Protein AF-A0A952IFX5-F1 (afdb_monomer)

Radius of gyration: 24.66 Å; Cα contacts (8 Å, |Δi|>4): 44; chains: 1; bounding box: 58×25×77 Å

Mean predicted aligned error: 11.21 Å

Secondary structure (DSSP, 8-state):
--HHHHHHHHHHHHHHHHHHHHHHHHHHHHHHHHHHHHHHHHHGGG---HHHHHHHHHHHHHHHHHHHHHHHHHHHHHHHHHHHHHHTTTTSS--------

pLDDT: mean 79.57, std 14.59, range [47.56, 94.5]

Nearest PDB structures (foldseek):
  6tz4-assembly1_JB  TM=6.647E-01  e=7.071E-01  Homo sapiens
  8qhx-assembly1_D  TM=8.005E-01  e=1.921E+00  Synechocystis sp. PCC 6803
  7o3x-assembly1_B  TM=6.703E-01  e=4.607E+00  Synechocystis sp. PCC 6803 substr. Kazusa
  6ixe-assembly1_A  TM=4.514E-01  e=9.079E-01  Homo sapiens
  3fav-assembly2_C  TM=4.950E-01  e=2.626E+00  Mycobacterium tuberculosis H37Rv

Structure (mmCIF, N/CA/C/O backbone):
data_AF-A0A952IFX5-F1
#
_entry.id   AF-A0A952IFX5-F1
#
loop_
_atom_site.group_PDB
_atom_site.id
_atom_site.type_symbol
_atom_site.label_atom_id
_atom_site.label_alt_id
_atom_site.label_comp_id
_atom_site.label_asym_id
_atom_site.label_entity_id
_atom_site.label_seq_id
_atom_site.pdbx_PDB_ins_code
_atom_site.Cartn_x
_atom_site.Cartn_y
_atom_site.Cartn_z
_atom_site.occupancy
_atom_site.B_iso_or_equiv
_atom_site.auth_seq_id
_atom_site.auth_comp_id
_atom_site.auth_asym_id
_atom_site.auth_atom_id
_atom_site.pdbx_PDB_model_num
ATOM 1 N N . MET A 1 1 ? 20.220 -4.407 -35.028 1.00 47.56 1 MET A N 1
ATOM 2 C CA . MET A 1 1 ? 20.104 -3.495 -33.866 1.00 47.56 1 MET A CA 1
ATOM 3 C C . MET A 1 1 ? 18.750 -3.553 -33.120 1.00 47.56 1 MET A C 1
ATOM 5 O O . MET A 1 1 ? 18.621 -2.874 -32.116 1.00 47.56 1 MET A O 1
ATOM 9 N N . SER A 1 2 ? 17.759 -4.390 -33.488 1.00 56.41 2 SER A N 1
ATOM 10 C CA . SER A 1 2 ? 16.403 -4.340 -32.876 1.00 56.41 2 SER A CA 1
ATOM 11 C C . SER A 1 2 ? 16.140 -5.196 -31.623 1.00 56.41 2 SER A C 1
ATOM 13 O O . SER A 1 2 ? 15.111 -4.999 -30.984 1.00 56.41 2 SER A O 1
ATOM 15 N N . HIS A 1 3 ? 17.006 -6.146 -31.253 1.00 54.75 3 HIS A N 1
ATOM 16 C CA . HIS A 1 3 ? 16.725 -7.041 -30.115 1.00 54.75 3 HIS A CA 1
ATOM 17 C C . HIS A 1 3 ? 16.899 -6.368 -28.745 1.00 54.75 3 HIS A C 1
ATOM 19 O O . HIS A 1 3 ? 16.136 -6.658 -27.828 1.00 54.75 3 HIS A O 1
ATOM 25 N N . SER A 1 4 ? 17.841 -5.426 -28.623 1.00 61.50 4 SER A N 1
ATOM 26 C CA . SER A 1 4 ? 18.121 -4.732 -27.357 1.00 61.50 4 SER A CA 1
ATOM 27 C C . SER A 1 4 ? 16.989 -3.787 -26.944 1.00 61.50 4 SER A C 1
ATOM 29 O O . SER A 1 4 ? 16.679 -3.675 -25.762 1.00 61.50 4 SER A O 1
ATOM 31 N N . ASN A 1 5 ? 16.327 -3.155 -27.920 1.00 64.81 5 ASN A N 1
ATOM 32 C CA . ASN A 1 5 ? 15.272 -2.179 -27.648 1.00 64.81 5 ASN A CA 1
ATOM 33 C C . ASN A 1 5 ? 13.969 -2.851 -27.179 1.00 64.81 5 ASN A C 1
ATOM 35 O O . ASN A 1 5 ? 13.331 -2.392 -26.239 1.00 64.81 5 ASN A O 1
ATOM 39 N N . ARG A 1 6 ? 13.630 -4.018 -27.750 1.00 74.00 6 ARG A N 1
ATOM 40 C CA . ARG A 1 6 ? 12.468 -4.812 -27.303 1.00 74.00 6 ARG A CA 1
ATOM 41 C C . ARG A 1 6 ? 12.639 -5.364 -25.890 1.00 74.00 6 ARG A C 1
ATOM 43 O O . ARG A 1 6 ? 11.660 -5.490 -25.163 1.00 74.00 6 ARG A O 1
ATOM 50 N N . HIS A 1 7 ? 13.867 -5.717 -25.509 1.00 76.31 7 HIS A N 1
ATOM 51 C CA . HIS A 1 7 ? 14.150 -6.208 -24.162 1.00 76.31 7 HIS A CA 1
ATOM 52 C C . HIS A 1 7 ? 14.019 -5.085 -23.125 1.00 76.31 7 HIS A C 1
ATOM 54 O O . HIS A 1 7 ? 13.364 -5.264 -22.104 1.00 76.31 7 HIS A O 1
ATOM 60 N N . PHE A 1 8 ? 14.533 -3.896 -23.449 1.00 80.69 8 PHE A N 1
ATOM 61 C CA . PHE A 1 8 ? 14.378 -2.699 -22.628 1.00 80.69 8 PHE A CA 1
ATOM 62 C C . PHE A 1 8 ? 12.906 -2.297 -22.429 1.00 80.69 8 PHE A C 1
ATOM 64 O O . PHE A 1 8 ? 12.470 -2.097 -21.295 1.00 80.69 8 PHE A O 1
ATOM 71 N N . GLU A 1 9 ? 12.121 -2.227 -23.507 1.00 84.88 9 GLU A N 1
ATOM 72 C CA . GLU A 1 9 ? 10.684 -1.926 -23.433 1.00 84.88 9 GLU A CA 1
ATOM 73 C C . GLU A 1 9 ? 9.933 -2.945 -22.568 1.00 84.88 9 GLU A C 1
ATOM 75 O O . GLU A 1 9 ? 9.141 -2.567 -21.704 1.00 84.88 9 GLU A O 1
ATOM 80 N N . HIS A 1 10 ? 10.216 -4.237 -22.752 1.00 86.19 10 HIS A N 1
ATOM 81 C CA . HIS A 1 10 ? 9.621 -5.303 -21.952 1.00 86.19 10 HIS A CA 1
ATOM 82 C C . HIS A 1 10 ? 9.954 -5.160 -20.457 1.00 86.19 10 HIS A C 1
ATOM 84 O O . HIS A 1 10 ? 9.067 -5.273 -19.611 1.00 86.19 10 HIS A O 1
ATOM 90 N N . ASP A 1 11 ? 11.206 -4.854 -20.120 1.00 83.38 11 ASP A N 1
ATOM 91 C CA . ASP A 1 11 ? 11.649 -4.685 -18.734 1.00 83.38 11 ASP A CA 1
ATOM 92 C C . ASP A 1 11 ? 11.044 -3.448 -18.060 1.00 83.38 11 ASP A C 1
ATOM 94 O O . ASP A 1 11 ? 10.740 -3.479 -16.862 1.00 83.38 11 ASP A O 1
ATOM 98 N N . VAL A 1 12 ? 10.839 -2.368 -18.818 1.00 87.00 12 VAL A N 1
ATOM 99 C CA . VAL A 1 12 ? 10.138 -1.161 -18.358 1.00 87.00 12 VAL A CA 1
ATOM 100 C C . VAL A 1 12 ? 8.662 -1.463 -18.104 1.00 87.00 12 VAL A C 1
ATOM 102 O O . VAL A 1 12 ? 8.141 -1.115 -17.042 1.00 87.00 12 VAL A O 1
ATOM 105 N N . LEU A 1 13 ? 7.994 -2.156 -19.030 1.00 88.56 13 LEU A N 1
ATOM 106 C CA . LEU A 1 13 ? 6.592 -2.554 -18.881 1.00 88.56 13 LEU A CA 1
ATOM 107 C C . LEU A 1 13 ? 6.387 -3.499 -17.691 1.00 88.56 13 LEU A C 1
ATOM 109 O O . LEU A 1 13 ? 5.440 -3.322 -16.923 1.00 88.56 13 LEU A O 1
ATOM 113 N N . ALA A 1 14 ? 7.298 -4.451 -17.480 1.00 88.75 14 ALA A N 1
ATOM 114 C CA . ALA A 1 14 ? 7.267 -5.338 -16.321 1.00 88.75 14 ALA A CA 1
ATOM 115 C C . ALA A 1 14 ? 7.410 -4.556 -15.000 1.00 88.75 14 ALA A C 1
ATOM 117 O O . ALA A 1 14 ? 6.629 -4.758 -14.069 1.00 88.75 14 ALA A O 1
ATOM 118 N N . SER A 1 15 ? 8.353 -3.610 -14.923 1.00 86.75 15 SER A N 1
ATOM 119 C CA . SER A 1 15 ? 8.524 -2.742 -13.747 1.00 86.75 15 SER A CA 1
ATOM 120 C C . SER A 1 15 ? 7.313 -1.840 -13.480 1.00 86.75 15 SER A C 1
ATOM 122 O O . SER A 1 15 ? 6.951 -1.624 -12.320 1.00 86.75 15 SER A O 1
ATOM 124 N N . LEU A 1 16 ? 6.657 -1.341 -14.531 1.00 88.25 16 LEU A N 1
ATOM 125 C CA . LEU A 1 16 ? 5.412 -0.575 -14.424 1.00 88.25 16 LEU A CA 1
ATOM 126 C C . LEU A 1 16 ? 4.264 -1.431 -13.881 1.00 88.25 16 LEU A C 1
ATOM 128 O O . LEU A 1 16 ? 3.552 -0.989 -12.981 1.00 88.25 16 LEU A O 1
ATOM 132 N N . ALA A 1 17 ? 4.107 -2.659 -14.378 1.00 91.25 17 ALA A N 1
ATOM 133 C CA . ALA A 1 17 ? 3.078 -3.582 -13.905 1.00 91.25 17 ALA A CA 1
ATOM 134 C C . ALA A 1 17 ? 3.258 -3.927 -12.416 1.00 91.25 17 ALA A C 1
ATOM 136 O O . ALA A 1 17 ? 2.289 -3.899 -11.659 1.00 91.25 17 ALA A O 1
ATOM 137 N N . ILE A 1 18 ? 4.498 -4.178 -11.981 1.00 89.31 18 ILE A N 1
ATOM 138 C CA . ILE A 1 18 ? 4.827 -4.438 -10.571 1.00 89.31 18 ILE A CA 1
ATOM 139 C C . ILE A 1 18 ? 4.496 -3.221 -9.700 1.00 89.31 18 ILE A C 1
ATOM 141 O O . ILE A 1 18 ? 3.820 -3.358 -8.682 1.00 89.31 18 ILE A O 1
ATOM 145 N N . THR A 1 19 ? 4.929 -2.027 -10.116 1.00 88.50 19 THR A N 1
ATOM 146 C CA . THR A 1 19 ? 4.638 -0.771 -9.405 1.00 88.50 19 THR A CA 1
ATOM 147 C C . THR A 1 19 ? 3.131 -0.561 -9.264 1.00 88.50 19 THR A C 1
ATOM 149 O O . THR A 1 19 ? 2.650 -0.293 -8.166 1.00 88.50 19 THR A O 1
ATOM 152 N N . LYS A 1 20 ? 2.369 -0.763 -10.347 1.00 90.44 20 LYS A N 1
ATOM 153 C CA . LYS A 1 20 ? 0.906 -0.660 -10.331 1.00 90.44 20 LYS A CA 1
ATOM 154 C C . LYS A 1 20 ? 0.273 -1.651 -9.351 1.00 90.44 20 LYS A C 1
ATOM 156 O O . LYS A 1 20 ? -0.622 -1.266 -8.608 1.00 90.44 20 LYS A O 1
ATOM 161 N N . GLY A 1 21 ? 0.755 -2.895 -9.318 1.00 91.38 21 GLY A N 1
ATOM 162 C CA . GLY A 1 21 ? 0.288 -3.903 -8.365 1.00 91.38 21 GLY A CA 1
ATOM 163 C C . GLY A 1 21 ? 0.491 -3.477 -6.908 1.00 91.38 21 GLY A C 1
ATOM 164 O O . GLY A 1 21 ? -0.434 -3.591 -6.108 1.00 91.38 21 GLY A O 1
ATOM 165 N N . PHE A 1 22 ? 1.662 -2.924 -6.571 1.00 89.81 22 PHE A N 1
ATOM 166 C CA . PHE A 1 22 ? 1.924 -2.419 -5.219 1.00 89.81 22 PHE A CA 1
ATOM 167 C C . PHE A 1 22 ? 1.125 -1.159 -4.875 1.00 89.81 22 PHE A C 1
ATOM 169 O O . PHE A 1 22 ? 0.716 -1.030 -3.726 1.00 89.81 22 PHE A O 1
ATOM 176 N N . CYS A 1 23 ? 0.862 -0.263 -5.834 1.00 88.50 23 CYS A N 1
ATOM 177 C CA . CYS A 1 23 ? -0.048 0.868 -5.620 1.00 88.50 23 CYS A CA 1
ATOM 178 C C . CYS A 1 23 ? -1.446 0.384 -5.231 1.00 88.50 23 CYS A C 1
ATOM 180 O O . CYS A 1 23 ? -1.956 0.795 -4.196 1.00 88.50 23 CYS A O 1
ATOM 182 N N . SER A 1 24 ? -2.035 -0.523 -6.016 1.00 92.75 24 SER A N 1
ATOM 183 C CA . SER A 1 24 ? -3.377 -1.038 -5.727 1.00 92.75 24 SER A CA 1
ATOM 184 C C . SER A 1 24 ? -3.432 -1.793 -4.398 1.00 92.75 24 SER A C 1
ATOM 186 O O . SER A 1 24 ? -4.363 -1.594 -3.627 1.00 92.75 24 SER A O 1
ATOM 188 N N . ALA A 1 25 ? -2.418 -2.608 -4.087 1.00 91.00 25 ALA A N 1
ATOM 189 C CA . ALA A 1 25 ? -2.339 -3.282 -2.791 1.0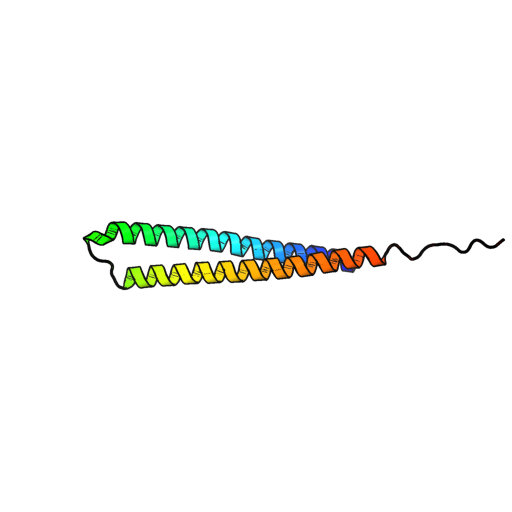0 91.00 25 ALA A CA 1
ATOM 190 C C . ALA A 1 25 ? -2.237 -2.282 -1.624 1.00 91.00 25 ALA A C 1
ATOM 192 O O . ALA A 1 25 ? -2.918 -2.451 -0.619 1.00 91.00 25 ALA A O 1
ATOM 193 N N . LEU A 1 26 ? -1.434 -1.220 -1.772 1.00 89.88 26 LEU A N 1
ATOM 194 C CA . LEU A 1 26 ? -1.300 -0.170 -0.761 1.00 89.88 26 LEU A CA 1
ATOM 195 C C . LEU A 1 26 ? -2.612 0.597 -0.553 1.00 89.88 26 LEU A C 1
ATOM 197 O O . LEU A 1 26 ? -2.957 0.885 0.587 1.00 89.88 26 LEU A O 1
ATOM 201 N N . GLU A 1 27 ? -3.342 0.912 -1.626 1.00 91.44 27 GLU A N 1
ATOM 202 C CA . GLU A 1 27 ? -4.660 1.556 -1.544 1.00 91.44 27 GLU A CA 1
ATOM 203 C C . GLU A 1 27 ? -5.653 0.695 -0.756 1.00 91.44 27 GLU A C 1
ATOM 205 O O . GLU A 1 27 ? -6.335 1.209 0.130 1.00 91.44 27 GLU A O 1
ATOM 210 N N . THR A 1 28 ? -5.694 -0.614 -1.027 1.00 94.50 28 THR A N 1
ATOM 211 C CA . THR A 1 28 ? -6.535 -1.555 -0.274 1.00 94.50 28 THR A CA 1
ATOM 212 C C . THR A 1 28 ? -6.122 -1.618 1.193 1.00 94.50 28 THR A C 1
ATOM 214 O O . THR A 1 28 ? -6.951 -1.351 2.055 1.00 94.50 28 THR A O 1
ATOM 217 N N . SER A 1 29 ? -4.842 -1.869 1.493 1.00 89.94 29 SER A N 1
ATOM 218 C CA . SER A 1 29 ? -4.371 -1.949 2.882 1.00 89.94 29 SER A CA 1
ATOM 219 C C . SER A 1 29 ? -4.597 -0.647 3.653 1.00 89.94 29 SER A C 1
ATOM 221 O O . SER A 1 29 ? -4.921 -0.683 4.835 1.00 89.94 29 SER A O 1
ATOM 223 N N . TYR A 1 30 ? -4.459 0.512 3.005 1.00 90.44 30 TYR A N 1
ATOM 224 C CA . TYR A 1 30 ? -4.730 1.797 3.644 1.00 90.44 30 TYR A CA 1
ATOM 225 C C . TYR A 1 30 ? -6.225 2.003 3.914 1.00 90.44 30 TYR A C 1
ATOM 227 O O . TYR A 1 30 ? -6.591 2.545 4.957 1.00 90.44 30 TYR A O 1
ATOM 235 N N . SER A 1 31 ? -7.089 1.554 2.999 1.00 93.50 31 SER A N 1
ATOM 236 C CA . SER A 1 31 ? -8.537 1.543 3.218 1.00 93.50 31 SER A CA 1
ATOM 237 C C . SER A 1 31 ? -8.906 0.662 4.410 1.00 93.50 31 SER A C 1
ATOM 239 O O . SER A 1 31 ? -9.622 1.122 5.293 1.00 93.50 31 SER A O 1
ATOM 241 N N . ASP A 1 32 ? -8.364 -0.554 4.481 1.00 91.31 32 ASP A N 1
ATOM 242 C CA . ASP A 1 32 ? -8.609 -1.485 5.589 1.00 91.31 32 ASP A CA 1
ATOM 243 C C . ASP A 1 32 ? -8.101 -0.912 6.923 1.00 91.31 32 ASP A C 1
ATOM 245 O O . ASP A 1 32 ? -8.773 -1.009 7.952 1.00 91.31 32 ASP A O 1
ATOM 249 N N . LEU A 1 33 ? -6.935 -0.249 6.904 1.00 88.38 33 LEU A N 1
ATOM 250 C CA . LEU A 1 33 ? -6.365 0.409 8.082 1.00 88.38 33 LEU A CA 1
ATOM 251 C C . LEU A 1 33 ? -7.286 1.521 8.576 1.00 88.38 33 LEU A C 1
ATOM 253 O O . LEU A 1 33 ? -7.525 1.649 9.774 1.00 88.38 33 LEU A O 1
ATOM 257 N N . ARG A 1 34 ? -7.810 2.324 7.647 1.00 91.50 34 ARG A N 1
ATOM 258 C CA . ARG A 1 34 ? -8.753 3.393 7.957 1.00 91.50 34 ARG A CA 1
ATOM 259 C C . ARG A 1 34 ? -10.035 2.837 8.573 1.00 91.50 34 ARG A C 1
ATOM 261 O O . ARG A 1 34 ? -10.451 3.360 9.599 1.00 91.50 34 ARG A O 1
ATOM 268 N N . THR A 1 35 ? -10.619 1.793 7.990 1.00 91.75 35 THR A N 1
ATOM 269 C CA . THR A 1 35 ? -11.821 1.146 8.535 1.00 91.75 35 THR A CA 1
ATOM 270 C C . THR A 1 35 ? -11.564 0.599 9.936 1.00 91.75 35 THR A C 1
ATOM 272 O O . THR A 1 35 ? -12.322 0.903 10.848 1.00 91.75 35 THR A O 1
ATOM 275 N N . THR A 1 36 ? -10.441 -0.095 10.146 1.00 88.00 36 THR A N 1
ATOM 276 C CA . THR A 1 36 ? -10.059 -0.605 11.475 1.00 88.00 36 THR A CA 1
ATOM 277 C C . THR A 1 36 ? -9.919 0.533 12.496 1.00 88.00 36 THR A C 1
ATOM 279 O O . THR A 1 36 ? -10.362 0.417 13.634 1.00 88.00 36 THR A O 1
ATOM 282 N N . CYS A 1 37 ? -9.328 1.669 12.105 1.00 87.69 37 CYS A N 1
ATOM 283 C CA . CYS A 1 37 ? -9.253 2.853 12.965 1.00 87.69 37 CYS A CA 1
ATOM 284 C C . CYS A 1 37 ? -10.635 3.434 13.291 1.00 87.69 37 CYS A C 1
ATOM 286 O O . CYS A 1 37 ? -10.863 3.831 14.430 1.00 87.69 37 CYS A O 1
ATOM 288 N N . GLU A 1 38 ? -11.531 3.523 12.306 1.00 89.31 38 GLU A N 1
ATOM 289 C CA . GLU A 1 38 ? -12.900 4.020 12.492 1.00 89.31 38 GLU A CA 1
ATOM 290 C C . GLU A 1 38 ? -13.673 3.116 13.474 1.00 89.31 38 GLU A C 1
ATOM 292 O O . GLU A 1 38 ? -14.238 3.623 14.441 1.00 89.31 38 GLU A O 1
ATOM 297 N N . GLU A 1 39 ? -13.577 1.791 13.326 1.00 87.19 39 GLU A N 1
ATOM 298 C CA . GLU A 1 39 ? -14.170 0.807 14.246 1.00 87.19 39 GLU A CA 1
ATOM 299 C C . GLU A 1 39 ? -13.614 0.924 15.673 1.00 87.19 39 GLU A C 1
ATOM 301 O O . GLU A 1 39 ? -14.369 0.895 16.645 1.00 87.19 39 GLU A O 1
ATOM 306 N N . ILE A 1 40 ? -12.296 1.103 15.818 1.00 85.19 40 ILE A N 1
ATOM 307 C CA . ILE A 1 40 ? -11.662 1.306 17.126 1.00 85.19 40 ILE A CA 1
ATOM 308 C C . ILE A 1 40 ? -12.173 2.588 17.784 1.00 85.19 40 ILE A C 1
ATOM 310 O O . ILE A 1 40 ? -12.455 2.573 18.978 1.00 85.19 40 ILE A O 1
ATOM 314 N N . ILE A 1 41 ? -12.302 3.686 17.028 1.00 85.44 41 ILE A N 1
ATOM 315 C CA . ILE A 1 41 ? -12.812 4.966 17.541 1.00 85.44 41 ILE A CA 1
ATOM 316 C C . ILE A 1 41 ? -14.252 4.814 18.043 1.00 85.44 41 ILE A C 1
ATOM 318 O O . ILE A 1 41 ? -14.579 5.326 19.113 1.00 85.44 41 ILE A O 1
ATOM 322 N N . GLU A 1 42 ? -15.094 4.087 17.308 1.00 85.31 42 GLU A N 1
ATOM 323 C CA . GLU A 1 42 ? -16.471 3.785 17.716 1.00 85.31 42 GLU A CA 1
ATOM 324 C C . GLU A 1 42 ? -16.531 2.870 18.952 1.00 85.31 42 GLU A C 1
ATOM 326 O O . GLU A 1 42 ? -17.440 2.991 19.775 1.00 85.31 42 GLU A O 1
ATOM 331 N N . ALA A 1 43 ? -15.538 1.994 19.124 1.00 82.12 43 ALA A N 1
ATOM 332 C CA . ALA A 1 43 ? -15.434 1.073 20.252 1.00 82.12 43 ALA A CA 1
ATOM 333 C C . ALA A 1 43 ? -14.799 1.680 21.520 1.00 82.12 43 ALA A C 1
ATOM 335 O O . ALA A 1 43 ? -14.769 1.007 22.551 1.00 82.12 43 ALA A O 1
ATOM 336 N N . ILE A 1 44 ? -14.327 2.937 21.508 1.00 77.06 44 ILE A N 1
ATOM 337 C CA . ILE A 1 44 ? -13.627 3.555 22.657 1.00 77.06 44 ILE A CA 1
ATOM 338 C C . ILE A 1 44 ? -14.461 3.499 23.947 1.00 77.06 44 ILE A C 1
ATOM 340 O O . ILE A 1 44 ? -13.912 3.214 25.012 1.00 77.06 44 ILE A O 1
ATOM 344 N N . ASP A 1 45 ? -15.778 3.698 23.858 1.00 76.25 45 ASP A N 1
ATOM 345 C CA . ASP A 1 45 ? -16.679 3.635 25.020 1.00 76.25 45 ASP A CA 1
ATOM 346 C C . ASP A 1 45 ? -16.886 2.200 25.550 1.00 76.25 45 ASP A C 1
ATOM 348 O O . ASP A 1 45 ? -17.301 2.014 26.695 1.00 76.25 45 ASP A O 1
ATOM 352 N N . GLN A 1 46 ? -16.588 1.181 24.736 1.00 78.81 46 GLN A N 1
ATOM 353 C CA . GLN A 1 46 ? -16.696 -0.246 25.073 1.00 78.81 46 GLN A CA 1
ATOM 354 C C . GLN A 1 46 ? -15.358 -0.851 25.536 1.00 78.81 46 GLN A C 1
ATOM 356 O O . GLN A 1 46 ? -15.346 -1.934 26.121 1.00 78.81 46 GLN A O 1
ATOM 361 N N . GLY A 1 47 ? -14.257 -0.117 25.348 1.00 76.19 47 GLY A N 1
ATOM 362 C CA . GLY A 1 47 ? -12.895 -0.578 25.585 1.00 76.19 47 GLY A CA 1
ATOM 363 C C . GLY A 1 47 ? -12.315 -1.264 24.349 1.00 76.19 47 GLY A C 1
ATOM 364 O O . GLY A 1 47 ? -12.940 -2.140 23.762 1.00 76.19 47 GLY A O 1
ATOM 365 N N . ILE A 1 48 ? -11.105 -0.855 23.965 1.00 81.00 48 ILE A N 1
ATOM 366 C CA . ILE A 1 48 ? -10.361 -1.458 22.854 1.00 81.00 48 ILE A CA 1
ATOM 367 C C . ILE A 1 48 ? -9.828 -2.817 23.315 1.00 81.00 48 ILE A C 1
ATOM 369 O O . ILE A 1 48 ? -9.173 -2.884 24.360 1.00 81.00 48 ILE A O 1
ATOM 373 N N . ASP A 1 49 ? -10.079 -3.875 22.546 1.00 84.62 49 ASP A N 1
ATOM 374 C CA . ASP A 1 49 ? -9.554 -5.210 22.842 1.00 84.62 49 ASP A CA 1
ATOM 375 C C . ASP A 1 49 ? -8.223 -5.512 22.121 1.00 84.62 49 ASP A C 1
ATOM 377 O O . ASP A 1 49 ? -7.794 -4.824 21.187 1.00 84.62 49 ASP A O 1
ATOM 381 N N . ASP A 1 50 ? -7.530 -6.553 22.588 1.00 86.62 50 ASP A N 1
ATOM 382 C CA . ASP A 1 50 ? -6.235 -6.971 22.039 1.00 86.62 50 ASP A CA 1
ATOM 383 C C . ASP A 1 50 ? -6.336 -7.446 20.575 1.00 86.62 50 ASP A C 1
ATOM 385 O O . ASP A 1 50 ? -5.350 -7.381 19.833 1.00 86.62 50 ASP A O 1
ATOM 389 N N . GLU A 1 51 ? -7.509 -7.911 20.134 1.00 86.88 51 GLU A N 1
ATOM 390 C CA . GLU A 1 51 ? -7.741 -8.390 18.769 1.00 86.88 51 GL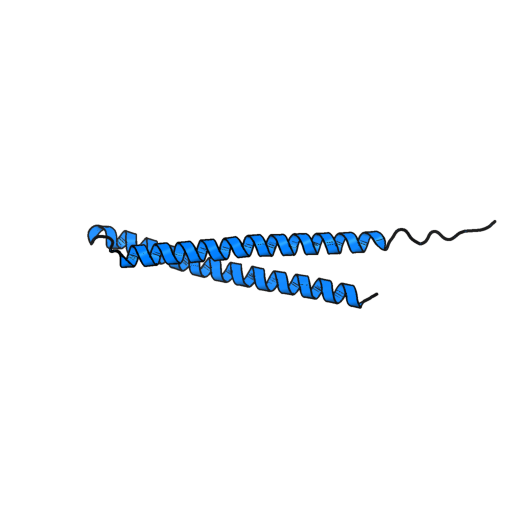U A CA 1
ATOM 391 C C . GLU A 1 51 ? -7.795 -7.218 17.782 1.00 86.88 51 GLU A C 1
ATOM 393 O O . GLU A 1 51 ? -7.141 -7.259 16.736 1.00 86.88 51 GLU A O 1
ATOM 398 N N . GLN A 1 52 ? -8.459 -6.124 18.156 1.00 84.38 52 GLN A N 1
ATOM 399 C CA . GLN A 1 52 ? -8.476 -4.870 17.404 1.00 84.38 52 GLN A CA 1
ATOM 400 C C . GLN A 1 52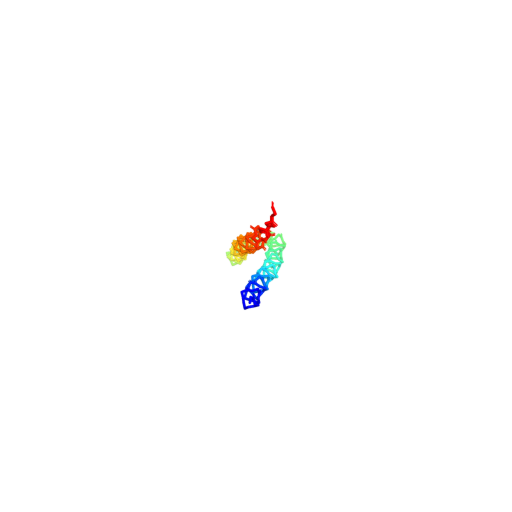 ? -7.074 -4.260 17.283 1.00 84.38 52 GLN A C 1
ATOM 402 O O . GLN A 1 52 ? -6.664 -3.838 16.198 1.00 84.38 52 GLN A O 1
ATOM 407 N N . ILE A 1 53 ? -6.291 -4.268 18.367 1.00 86.25 53 ILE A N 1
ATOM 408 C CA . ILE A 1 53 ? -4.898 -3.789 18.349 1.00 86.25 53 ILE A CA 1
ATOM 409 C C . ILE A 1 53 ? -4.036 -4.658 17.424 1.00 86.25 53 ILE A C 1
ATOM 411 O O . ILE A 1 53 ? -3.219 -4.137 16.651 1.00 86.25 53 ILE A O 1
ATOM 415 N N . ALA A 1 54 ? -4.213 -5.981 17.466 1.00 88.69 54 ALA A N 1
ATOM 416 C CA . ALA A 1 54 ? -3.502 -6.906 16.589 1.00 88.69 54 ALA A CA 1
ATOM 417 C C . ALA A 1 54 ? -3.877 -6.700 15.111 1.00 88.69 54 ALA A C 1
ATOM 419 O O . ALA A 1 54 ? -2.986 -6.671 14.254 1.00 88.69 54 ALA A O 1
ATOM 420 N N . ALA A 1 55 ? -5.163 -6.503 14.806 1.00 87.00 55 ALA A N 1
ATOM 421 C CA . ALA A 1 55 ? -5.656 -6.213 13.461 1.00 87.00 55 ALA A CA 1
ATOM 422 C C . ALA A 1 55 ? -5.094 -4.888 12.920 1.00 87.00 55 ALA A C 1
ATOM 424 O O . ALA A 1 55 ? -4.584 -4.840 11.795 1.00 87.00 55 ALA A O 1
ATOM 425 N N . LEU A 1 56 ? -5.086 -3.838 13.747 1.00 88.75 56 LEU A N 1
ATOM 426 C CA . LEU A 1 56 ? -4.509 -2.540 13.406 1.00 88.75 56 LEU A CA 1
ATOM 427 C C . LEU A 1 56 ? -3.011 -2.658 13.096 1.00 88.75 56 LEU A C 1
ATOM 429 O O . LEU A 1 56 ? -2.548 -2.225 12.041 1.00 88.75 56 LEU A O 1
ATOM 433 N N . THR A 1 57 ? -2.262 -3.314 13.984 1.00 90.00 57 THR A N 1
ATOM 434 C CA . THR A 1 57 ? -0.811 -3.516 13.842 1.00 90.00 57 THR A CA 1
ATOM 435 C C . THR A 1 57 ? -0.475 -4.315 12.583 1.00 90.00 57 THR A C 1
ATOM 437 O O . THR A 1 57 ? 0.479 -4.001 11.866 1.00 90.00 57 THR A O 1
ATOM 440 N N . LYS A 1 58 ? -1.254 -5.359 12.283 1.00 92.62 58 LYS A N 1
ATOM 441 C CA . LYS A 1 58 ? -1.084 -6.154 11.065 1.00 92.62 58 LYS A CA 1
ATOM 442 C C . LYS A 1 58 ? -1.278 -5.290 9.820 1.00 92.62 58 LYS A C 1
ATOM 444 O O . LYS A 1 58 ? -0.408 -5.276 8.952 1.00 92.62 58 LY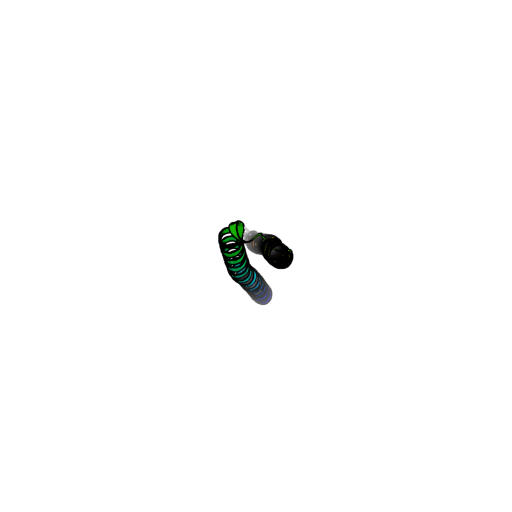S A O 1
ATOM 449 N N . THR A 1 59 ? -2.366 -4.531 9.769 1.00 86.00 59 THR A N 1
ATOM 450 C CA . THR A 1 59 ? -2.703 -3.715 8.598 1.00 86.00 59 THR A CA 1
ATOM 451 C C . THR A 1 59 ? -1.709 -2.564 8.402 1.00 86.00 59 THR A C 1
ATOM 453 O O . THR A 1 59 ? -1.321 -2.246 7.275 1.00 86.00 59 THR A O 1
ATOM 456 N N . GLU A 1 60 ? -1.191 -1.993 9.494 1.00 90.25 60 GLU A N 1
ATOM 457 C CA . GLU A 1 60 ? -0.100 -1.016 9.453 1.00 90.25 60 GLU A CA 1
ATOM 458 C C . GLU A 1 60 ? 1.177 -1.622 8.840 1.00 90.25 60 GLU A C 1
ATOM 460 O O . GLU A 1 60 ? 1.839 -0.997 8.002 1.00 90.25 60 GLU A O 1
ATOM 465 N N . ASN A 1 61 ? 1.523 -2.855 9.218 1.00 92.25 61 ASN A N 1
ATOM 466 C CA . ASN A 1 61 ? 2.675 -3.560 8.661 1.00 92.25 61 ASN A CA 1
ATOM 467 C C . ASN A 1 61 ? 2.495 -3.884 7.172 1.00 92.25 61 ASN A C 1
ATOM 469 O O . ASN A 1 61 ? 3.448 -3.723 6.403 1.00 92.25 61 ASN A O 1
ATOM 473 N N . ASP A 1 62 ? 1.289 -4.258 6.747 1.00 87.31 62 ASP A N 1
ATOM 474 C CA . ASP A 1 62 ? 0.969 -4.501 5.336 1.00 87.31 62 ASP A CA 1
ATOM 475 C C . ASP A 1 62 ? 1.117 -3.213 4.501 1.00 87.31 62 ASP A C 1
ATOM 477 O O . ASP A 1 62 ? 1.737 -3.227 3.429 1.00 87.31 62 ASP A O 1
ATOM 481 N N . CYS A 1 63 ? 0.677 -2.066 5.034 1.00 87.31 63 CYS A N 1
ATOM 482 C CA . CYS A 1 63 ? 0.900 -0.752 4.421 1.00 87.31 63 CYS A CA 1
ATOM 483 C C . CYS A 1 63 ? 2.397 -0.428 4.286 1.00 87.31 63 CYS A C 1
ATOM 485 O O . CYS A 1 63 ? 2.871 -0.067 3.202 1.00 87.31 63 CYS A O 1
ATOM 487 N N . LYS A 1 64 ? 3.173 -0.587 5.370 1.00 90.31 64 LYS A N 1
ATOM 488 C CA . LYS A 1 64 ? 4.630 -0.346 5.371 1.00 90.31 64 LYS A CA 1
ATOM 489 C C . LYS A 1 64 ? 5.348 -1.237 4.361 1.00 90.31 64 LYS A C 1
ATOM 491 O O . LYS A 1 64 ? 6.247 -0.775 3.648 1.00 90.31 64 LYS A O 1
ATOM 496 N N . PHE A 1 65 ? 4.949 -2.503 4.276 1.00 90.69 65 PHE A N 1
ATOM 497 C CA . PHE A 1 65 ? 5.494 -3.456 3.319 1.00 90.69 65 PHE A CA 1
ATOM 498 C C . PHE A 1 65 ? 5.233 -3.014 1.876 1.00 90.69 65 PHE A C 1
ATOM 500 O O . PHE A 1 65 ? 6.179 -2.928 1.083 1.00 90.69 65 PHE A O 1
ATOM 507 N N . CYS A 1 66 ? 3.983 -2.680 1.541 1.00 86.56 66 CYS A N 1
ATOM 508 C CA . CYS A 1 66 ? 3.614 -2.238 0.197 1.00 86.56 66 CYS A CA 1
ATOM 509 C C . CYS A 1 66 ? 4.351 -0.951 -0.195 1.00 86.56 66 CYS A C 1
ATOM 511 O O . CYS A 1 66 ? 4.932 -0.888 -1.281 1.00 86.56 66 CYS A O 1
ATOM 513 N N . LEU A 1 67 ? 4.431 0.032 0.709 1.00 87.62 67 LEU A N 1
ATOM 514 C CA . LEU A 1 67 ? 5.156 1.283 0.476 1.00 87.62 67 LEU A CA 1
ATOM 515 C C . LEU A 1 67 ? 6.651 1.044 0.217 1.00 87.62 67 LEU A C 1
ATOM 517 O O . LEU A 1 67 ? 7.210 1.560 -0.749 1.0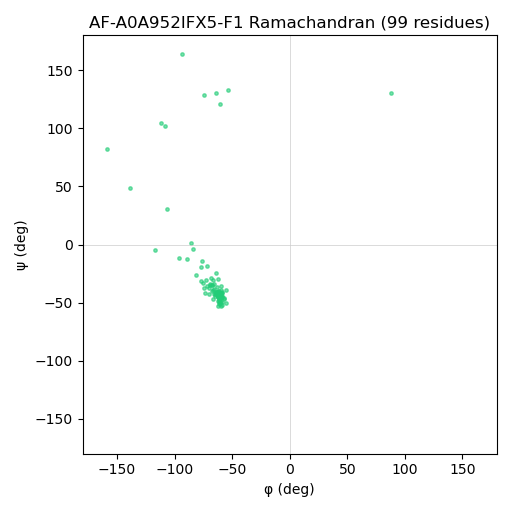0 87.62 67 LEU A O 1
ATOM 521 N N . THR A 1 68 ? 7.295 0.211 1.037 1.00 93.69 68 THR A N 1
ATOM 522 C CA . THR A 1 68 ? 8.720 -0.126 0.878 1.00 93.69 68 THR A CA 1
ATOM 523 C C . THR A 1 68 ? 8.991 -0.768 -0.483 1.00 93.69 68 THR A C 1
ATOM 525 O O . THR A 1 68 ? 9.979 -0.457 -1.156 1.00 93.69 68 THR A O 1
ATOM 528 N N . ARG A 1 69 ? 8.100 -1.663 -0.923 1.00 89.19 69 ARG A N 1
ATOM 529 C CA . ARG A 1 69 ? 8.224 -2.330 -2.224 1.00 89.19 69 ARG A CA 1
ATOM 530 C C . ARG A 1 69 ? 7.950 -1.403 -3.396 1.00 89.19 69 ARG A C 1
ATOM 532 O O . ARG A 1 69 ? 8.636 -1.524 -4.413 1.00 89.19 69 ARG A O 1
ATOM 539 N N . LEU A 1 70 ? 7.014 -0.471 -3.247 1.00 88.38 70 LEU A N 1
ATOM 540 C CA . LEU A 1 70 ? 6.748 0.563 -4.237 1.00 88.38 70 LEU A CA 1
ATOM 541 C C . LEU A 1 70 ? 7.993 1.424 -4.466 1.00 88.38 70 LEU A C 1
ATOM 543 O O . LEU A 1 70 ? 8.460 1.521 -5.599 1.00 88.38 70 LEU A O 1
ATOM 547 N N . VAL A 1 71 ? 8.574 1.970 -3.392 1.00 88.75 71 VAL A N 1
ATOM 548 C CA . VAL A 1 71 ? 9.777 2.817 -3.458 1.00 88.75 71 VAL A CA 1
ATOM 549 C C . VAL A 1 71 ? 10.907 2.087 -4.180 1.00 88.75 71 VAL A C 1
ATOM 551 O O . VAL A 1 71 ? 11.438 2.592 -5.168 1.00 88.75 71 VAL A O 1
ATOM 554 N N . ARG A 1 72 ? 11.200 0.846 -3.776 1.00 90.19 72 ARG A N 1
ATOM 555 C CA . ARG A 1 72 ? 12.239 0.032 -4.420 1.00 90.19 72 ARG A CA 1
ATOM 556 C C . ARG A 1 72 ? 11.948 -0.240 -5.899 1.00 90.19 72 ARG A C 1
ATOM 558 O O . ARG A 1 72 ? 12.862 -0.223 -6.721 1.00 90.19 72 ARG A O 1
ATOM 565 N N . SER A 1 73 ? 10.691 -0.509 -6.252 1.00 85.12 73 SER A N 1
ATOM 566 C CA . SER A 1 73 ? 10.295 -0.767 -7.645 1.00 85.12 73 SER A CA 1
ATOM 567 C C . SER A 1 73 ? 10.453 0.487 -8.511 1.00 85.12 73 SER A C 1
ATOM 569 O O . SER A 1 73 ? 10.939 0.400 -9.639 1.00 85.12 73 SER A O 1
ATOM 571 N N . MET A 1 74 ? 10.126 1.663 -7.966 1.00 87.00 74 MET A N 1
ATOM 572 C CA . MET A 1 74 ? 10.322 2.950 -8.637 1.00 87.00 74 MET A CA 1
ATOM 573 C C . MET A 1 74 ? 11.807 3.297 -8.804 1.00 87.00 74 MET A C 1
ATOM 575 O O . MET A 1 74 ? 12.205 3.768 -9.869 1.00 87.00 74 MET A O 1
ATOM 579 N N . GLU A 1 75 ? 12.649 3.020 -7.805 1.00 89.50 75 GLU A N 1
ATOM 580 C CA . GLU A 1 75 ? 14.106 3.180 -7.914 1.00 89.50 75 GLU A CA 1
ATOM 581 C C . GLU A 1 75 ? 14.693 2.292 -9.017 1.00 89.50 75 GLU A C 1
ATOM 583 O O . GLU A 1 75 ? 15.480 2.757 -9.843 1.00 89.50 75 GLU A O 1
A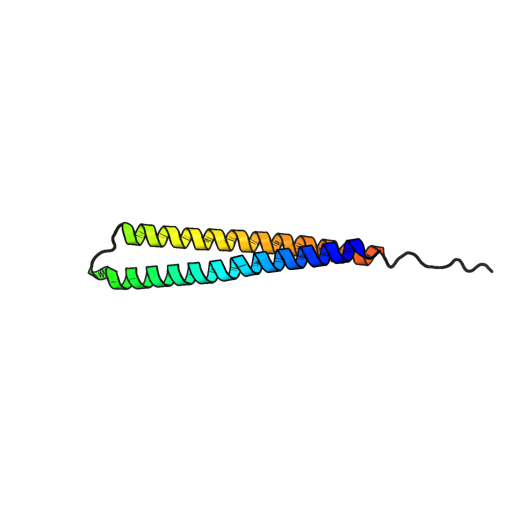TOM 588 N N . GLN A 1 76 ? 14.269 1.027 -9.085 1.00 85.62 76 GLN A N 1
ATOM 589 C CA . GLN A 1 76 ? 14.692 0.106 -10.142 1.00 85.62 76 GLN A CA 1
ATOM 590 C C . GLN A 1 76 ? 14.248 0.578 -11.528 1.00 85.62 76 GLN A C 1
ATOM 592 O O . GLN A 1 76 ? 15.039 0.533 -12.472 1.00 85.62 76 GLN A O 1
ATOM 597 N N . LEU A 1 77 ? 13.010 1.063 -11.656 1.00 85.94 77 LEU A N 1
ATOM 598 C CA . LEU A 1 77 ? 12.508 1.635 -12.903 1.00 85.94 77 LEU A CA 1
ATOM 599 C C . LEU A 1 77 ? 13.322 2.869 -13.321 1.00 85.94 77 LEU A C 1
ATOM 601 O O . LEU A 1 77 ? 13.695 2.984 -14.487 1.00 85.94 77 LEU A O 1
ATOM 605 N N . LYS A 1 78 ? 13.658 3.756 -12.376 1.00 87.88 78 LYS A N 1
ATOM 606 C CA . LYS A 1 78 ? 14.499 4.934 -12.630 1.00 87.88 78 LYS A CA 1
ATOM 607 C C . LYS A 1 78 ? 15.877 4.542 -13.168 1.00 87.88 78 LYS A C 1
ATOM 609 O O . LYS A 1 78 ? 16.285 5.061 -14.203 1.00 87.88 78 LYS A O 1
ATOM 614 N N . ILE A 1 79 ? 16.554 3.593 -12.515 1.00 86.44 79 ILE A N 1
ATOM 615 C CA . ILE A 1 79 ? 17.869 3.093 -12.951 1.00 86.44 79 ILE A CA 1
ATOM 616 C C . ILE A 1 79 ? 17.793 2.558 -14.386 1.00 86.44 79 ILE A C 1
ATOM 618 O O . ILE A 1 79 ? 18.626 2.917 -15.217 1.00 86.44 79 ILE A O 1
ATOM 622 N N . ARG A 1 80 ? 16.777 1.742 -14.696 1.00 83.00 80 ARG A N 1
ATOM 623 C CA . ARG A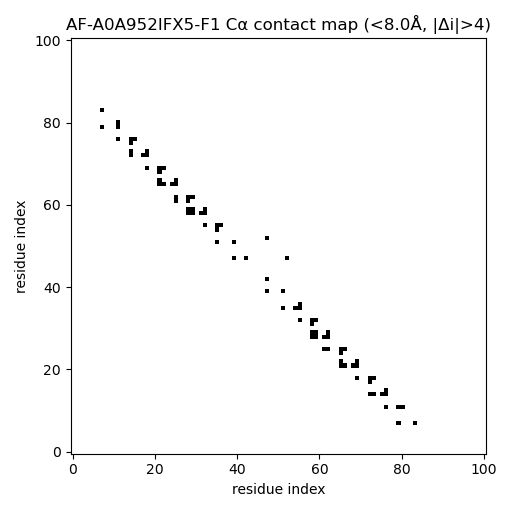 1 80 ? 16.578 1.191 -16.046 1.00 83.00 80 ARG A CA 1
ATOM 624 C C . ARG A 1 80 ? 16.380 2.301 -17.075 1.00 83.00 80 ARG A C 1
ATOM 626 O O . ARG A 1 80 ? 17.056 2.308 -18.098 1.00 83.00 80 ARG A O 1
ATOM 633 N N . LEU A 1 81 ? 15.509 3.271 -16.796 1.00 83.81 81 LEU A N 1
ATOM 634 C CA . LEU A 1 81 ? 15.261 4.399 -17.701 1.00 83.81 81 LEU A CA 1
ATOM 635 C C . LEU A 1 81 ? 16.526 5.226 -17.971 1.00 83.81 81 LEU A C 1
ATOM 637 O O . LEU A 1 81 ? 16.747 5.650 -19.104 1.00 83.81 81 LEU A O 1
ATOM 641 N N . ASP A 1 82 ? 17.371 5.441 -16.964 1.00 84.06 82 ASP A N 1
ATOM 642 C CA . ASP A 1 82 ? 18.620 6.191 -17.129 1.00 84.06 82 ASP A CA 1
ATOM 643 C C . ASP A 1 82 ? 19.691 5.392 -17.904 1.00 84.06 82 ASP A C 1
ATOM 645 O O . ASP A 1 82 ? 20.455 5.969 -18.685 1.00 84.06 82 ASP A O 1
ATOM 649 N N . GLN A 1 83 ? 19.691 4.059 -17.791 1.00 81.31 83 GLN A N 1
ATOM 650 C CA . GLN A 1 83 ? 20.501 3.172 -18.638 1.00 81.31 83 GLN A CA 1
ATOM 651 C C . GLN A 1 83 ? 20.051 3.212 -20.109 1.00 81.31 83 GLN A C 1
ATOM 653 O O . GLN A 1 83 ? 20.893 3.338 -20.999 1.00 81.31 83 GLN A O 1
ATOM 658 N N . GLY A 1 84 ? 18.739 3.199 -20.374 1.00 67.38 84 GLY A N 1
ATOM 659 C CA . GLY A 1 84 ? 18.186 3.341 -21.728 1.00 67.38 84 GLY A CA 1
ATOM 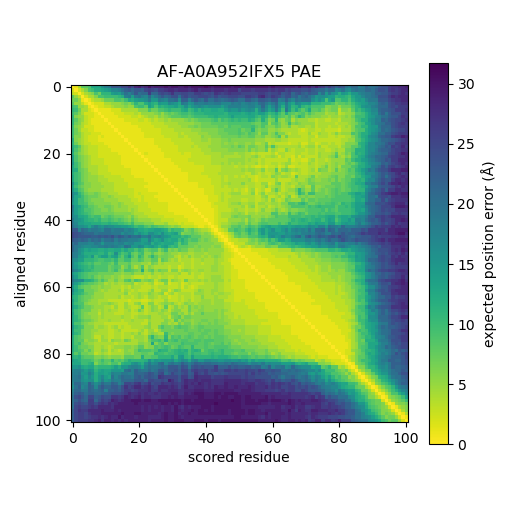660 C C . GLY A 1 84 ? 18.570 4.669 -22.396 1.00 67.38 84 GLY A C 1
ATOM 661 O O . GLY A 1 84 ? 19.052 4.677 -23.526 1.00 67.38 84 GLY A O 1
ATOM 662 N N . LYS A 1 85 ? 18.486 5.792 -21.666 1.00 60.62 85 LYS A N 1
ATOM 663 C CA . LYS A 1 85 ? 18.902 7.127 -22.157 1.00 60.62 85 LYS A CA 1
ATOM 664 C C . LYS A 1 85 ? 20.394 7.228 -22.488 1.00 60.62 85 LYS A C 1
ATOM 666 O O . LYS A 1 85 ? 20.785 8.041 -23.324 1.00 60.62 85 LYS A O 1
ATOM 671 N N . SER A 1 86 ? 21.231 6.454 -21.800 1.00 55.94 86 SER A N 1
ATOM 672 C CA . SER A 1 86 ? 22.683 6.436 -22.015 1.00 55.94 86 SER A CA 1
ATOM 673 C C . SER A 1 86 ? 23.051 5.633 -23.269 1.00 55.94 86 SER A C 1
ATOM 675 O O . SER A 1 86 ? 23.994 5.990 -23.972 1.00 55.94 86 SER A O 1
ATOM 677 N N . SER A 1 87 ? 22.259 4.605 -23.598 1.00 49.50 87 SER A N 1
ATOM 678 C CA . SER A 1 87 ? 22.421 3.800 -24.815 1.00 49.50 87 SER A CA 1
ATOM 679 C C . SER A 1 87 ? 22.096 4.571 -26.105 1.00 49.50 87 SER A C 1
ATOM 681 O O . SER A 1 87 ? 22.707 4.292 -27.133 1.00 49.50 87 SER A O 1
ATOM 683 N N . ASP A 1 88 ? 21.201 5.564 -26.064 1.00 52.00 88 ASP A N 1
ATOM 684 C CA . ASP A 1 88 ? 20.846 6.394 -27.233 1.00 52.00 88 ASP A CA 1
ATOM 685 C C . ASP A 1 88 ? 21.898 7.462 -27.586 1.00 52.00 88 ASP A C 1
ATOM 687 O O . ASP A 1 88 ? 21.929 7.961 -28.712 1.00 52.00 88 ASP A O 1
ATOM 691 N N . ARG A 1 89 ? 22.789 7.826 -26.650 1.00 51.06 89 ARG A N 1
ATOM 692 C CA . ARG A 1 89 ? 23.824 8.851 -26.893 1.00 51.06 89 ARG A CA 1
ATOM 693 C C . ARG A 1 89 ? 25.052 8.320 -27.628 1.00 51.06 89 ARG A C 1
ATOM 695 O O . ARG A 1 89 ? 25.689 9.080 -28.346 1.00 51.06 89 ARG A O 1
ATOM 702 N N . ILE A 1 90 ? 25.353 7.028 -27.513 1.00 50.25 90 ILE A N 1
ATOM 703 C CA . ILE A 1 90 ? 26.528 6.412 -28.156 1.00 50.25 90 ILE A CA 1
ATOM 704 C C . ILE A 1 90 ? 26.298 6.192 -29.670 1.00 50.25 90 ILE A C 1
ATOM 706 O O . ILE A 1 90 ? 27.242 5.995 -30.426 1.00 50.25 90 ILE A O 1
ATOM 710 N N . GLY A 1 91 ? 25.054 6.293 -30.155 1.00 47.69 91 GLY A N 1
ATOM 711 C CA . GLY A 1 91 ? 24.703 6.072 -31.564 1.00 47.69 91 GLY A CA 1
ATOM 712 C C . GLY A 1 91 ? 24.833 7.275 -32.512 1.00 47.69 91 GLY A C 1
ATOM 713 O O . GLY A 1 91 ? 24.475 7.126 -33.678 1.00 47.69 91 GLY A O 1
ATOM 714 N N . LYS A 1 92 ? 25.281 8.460 -32.060 1.00 50.19 92 LYS A N 1
ATOM 715 C CA . LYS A 1 92 ? 25.285 9.689 -32.890 1.00 50.19 92 LYS A CA 1
ATOM 716 C C . LYS A 1 92 ? 26.651 10.316 -33.205 1.00 50.19 92 LYS A C 1
ATOM 718 O O . LYS A 1 92 ? 26.683 11.236 -34.012 1.00 50.19 92 LYS A O 1
ATOM 723 N N . GLU A 1 93 ? 27.765 9.822 -32.665 1.00 49.59 93 GLU A N 1
ATOM 724 C CA . GLU A 1 93 ? 29.098 10.441 -32.863 1.00 49.59 93 GLU A CA 1
ATOM 725 C C . GLU A 1 93 ? 30.030 9.659 -33.812 1.00 49.59 93 GLU A C 1
ATOM 727 O O . GLU A 1 93 ? 31.247 9.688 -33.668 1.00 49.59 93 GLU A O 1
ATOM 732 N N . GLY A 1 94 ? 29.481 8.952 -34.805 1.00 51.47 94 GLY A N 1
ATOM 733 C CA . GLY A 1 94 ? 30.269 8.077 -35.683 1.00 51.47 94 GLY A CA 1
ATOM 734 C C . GLY A 1 94 ? 29.899 8.136 -37.162 1.00 51.47 94 GLY A C 1
ATOM 735 O O . GLY A 1 94 ? 29.697 7.086 -37.759 1.00 51.47 94 GLY A O 1
ATOM 736 N N . CYS A 1 95 ? 29.770 9.328 -37.750 1.00 49.00 95 CYS A N 1
ATOM 737 C CA . CYS A 1 95 ? 29.815 9.524 -39.207 1.00 49.00 95 CYS A CA 1
ATOM 738 C C . CYS A 1 95 ? 30.157 10.987 -39.531 1.00 49.00 95 CYS A C 1
ATOM 740 O O . CYS A 1 95 ? 29.277 11.798 -39.802 1.00 49.00 95 CYS A O 1
ATOM 742 N N . SER A 1 96 ? 31.444 11.326 -39.497 1.00 52.94 96 SER A N 1
ATOM 743 C CA . SER A 1 96 ? 31.972 12.390 -40.353 1.00 52.94 96 SER A CA 1
ATOM 744 C C . SER A 1 96 ? 32.888 11.716 -41.358 1.00 52.94 96 SER A C 1
ATOM 746 O O . SER A 1 96 ? 33.961 11.229 -41.004 1.00 52.94 96 SER A O 1
ATOM 748 N N . GLU A 1 97 ? 32.379 11.604 -42.581 1.00 48.66 97 GLU A N 1
ATOM 749 C CA . GLU A 1 97 ? 33.110 11.152 -43.756 1.00 48.66 97 GLU A CA 1
ATOM 750 C C . GLU A 1 97 ? 34.381 11.986 -43.932 1.00 48.66 97 GLU A C 1
ATOM 752 O O . GLU A 1 97 ? 34.360 13.216 -43.849 1.00 48.66 97 GLU A O 1
ATOM 757 N N . ALA A 1 98 ? 35.490 11.288 -44.170 1.00 52.28 98 ALA A N 1
ATOM 758 C CA . ALA A 1 98 ? 36.660 11.874 -44.789 1.00 52.28 98 ALA A CA 1
ATOM 759 C C . ALA A 1 98 ? 36.251 12.364 -46.183 1.00 52.28 98 ALA A C 1
ATOM 761 O O . ALA A 1 98 ? 35.775 11.573 -46.998 1.00 52.28 98 ALA A O 1
ATOM 762 N N . VAL A 1 99 ? 36.415 13.658 -46.437 1.00 57.56 99 VAL A N 1
ATOM 763 C CA . VAL A 1 99 ? 36.377 14.206 -47.791 1.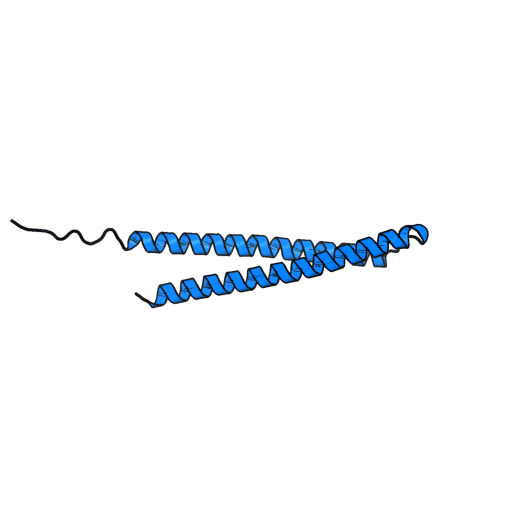00 57.56 99 VAL A CA 1
ATOM 764 C C . VAL A 1 99 ? 37.816 14.576 -48.120 1.00 57.56 99 VAL A C 1
ATOM 766 O O . VAL A 1 99 ? 38.350 15.542 -47.576 1.00 57.56 99 VAL A O 1
ATOM 769 N N . ASP A 1 100 ? 38.451 13.718 -48.915 1.00 58.97 100 ASP A N 1
ATOM 770 C CA . ASP A 1 100 ? 39.697 14.006 -49.620 1.00 58.97 100 ASP A CA 1
ATOM 771 C C . ASP A 1 100 ? 39.451 15.130 -50.637 1.00 58.97 100 ASP A C 1
ATOM 773 O O . ASP A 1 100 ? 38.520 15.020 -51.436 1.00 58.97 100 ASP A O 1
ATOM 777 N N . GLU A 1 101 ? 40.302 16.161 -50.622 1.00 52.94 101 GLU A N 1
ATOM 778 C CA . GLU A 1 101 ? 40.807 16.881 -51.808 1.00 52.94 101 GLU A CA 1
ATOM 779 C C . GLU A 1 101 ? 42.084 17.668 -51.469 1.00 52.94 101 GLU A C 1
ATOM 781 O O . GLU A 1 101 ? 42.096 18.404 -50.453 1.00 52.94 101 GLU A O 1
#

Solvent-accessible surface area (backbone atoms only — not comparable to full-atom values): 5717 Å² total; per-residue (Å²): 132,68,68,66,57,56,51,51,52,51,54,52,52,53,38,50,52,52,34,51,52,29,50,55,51,27,54,50,31,50,50,54,37,50,51,49,50,52,52,48,63,72,31,55,91,77,55,81,51,74,65,60,53,50,52,46,54,50,30,52,49,51,29,53,51,27,50,54,51,31,54,54,37,49,53,52,46,49,54,51,54,55,52,55,62,55,62,64,61,74,76,72,84,84,82,80,79,86,77,89,129

Foldseek 3Di:
DPPVVVVLVVVLVVLVVQLVVLVVQLVVLVVQLVVLVVVQVVCVVVDDDPVSVVSNVVSVVSNVVSVVSNVVSVVVSVVSVVVVVVVVVVPPPPDDDDDDD

Sequence (101 aa):
MSHSNRHFEHDVLASLAITKGFCSALETSYSDLRTTCEEIIEAIDQGIDDEQIAALTKTENDCKFCLTRLVRSMEQLKIRLDQGKSSDRIGKEGCSEAVDE